Protein AF-A0A8D8XB51-F1 (afdb_monomer_lite)

Structure (mmCIF, N/CA/C/O backbone):
data_AF-A0A8D8XB51-F1
#
_entry.id   AF-A0A8D8XB51-F1
#
loop_
_atom_site.group_PDB
_atom_site.id
_atom_site.type_symbol
_atom_site.label_atom_id
_atom_site.label_alt_id
_atom_site.label_comp_id
_atom_site.label_asym_id
_atom_site.label_entity_id
_atom_site.label_seq_id
_atom_site.pdbx_PDB_ins_code
_atom_site.Cartn_x
_atom_site.Cartn_y
_atom_site.Cartn_z
_atom_site.occupancy
_atom_site.B_iso_or_equiv
_atom_site.auth_seq_id
_atom_site.auth_comp_id
_atom_site.auth_asym_id
_atom_site.auth_atom_id
_atom_site.pdbx_PDB_model_num
ATOM 1 N N . MET A 1 1 ? 0.750 4.072 -5.161 1.00 80.19 1 MET A N 1
ATOM 2 C CA . MET A 1 1 ? 0.865 4.078 -3.685 1.00 80.19 1 MET A CA 1
ATOM 3 C C . MET A 1 1 ? 0.123 5.253 -3.045 1.00 80.19 1 MET A C 1
ATOM 5 O O . MET A 1 1 ? -0.749 4.984 -2.235 1.00 80.19 1 MET A O 1
ATOM 9 N N . ILE A 1 2 ? 0.404 6.516 -3.416 1.00 90.94 2 ILE A N 1
ATOM 10 C CA . ILE A 1 2 ? -0.206 7.706 -2.771 1.00 90.94 2 ILE A CA 1
ATOM 11 C C . ILE A 1 2 ? -1.742 7.676 -2.785 1.00 90.94 2 ILE A C 1
ATOM 13 O O . ILE A 1 2 ? -2.335 7.894 -1.738 1.00 90.94 2 ILE A O 1
ATOM 17 N N . ASN A 1 3 ? -2.374 7.316 -3.912 1.00 93.06 3 ASN A N 1
ATOM 18 C CA . ASN A 1 3 ? -3.842 7.230 -4.007 1.00 93.06 3 ASN A CA 1
ATOM 19 C C . ASN A 1 3 ? -4.457 6.412 -2.861 1.00 93.06 3 ASN A C 1
ATOM 21 O O . ASN A 1 3 ? -5.338 6.899 -2.167 1.00 93.06 3 ASN A O 1
ATOM 25 N N . PHE A 1 4 ? -3.921 5.218 -2.589 1.00 95.62 4 PHE A N 1
ATOM 26 C CA . PHE A 1 4 ? -4.441 4.387 -1.510 1.00 95.62 4 PHE A CA 1
ATOM 27 C C . PHE A 1 4 ? -4.120 4.930 -0.114 1.00 95.62 4 PHE A C 1
ATOM 29 O O . PHE A 1 4 ? -4.933 4.757 0.780 1.00 95.62 4 PHE A O 1
ATOM 36 N N . ILE A 1 5 ? -2.992 5.620 0.093 1.00 95.25 5 ILE A N 1
ATOM 37 C CA . ILE A 1 5 ? -2.730 6.297 1.377 1.00 95.25 5 ILE A CA 1
ATOM 38 C C . ILE A 1 5 ? -3.802 7.367 1.631 1.00 95.25 5 ILE A C 1
ATOM 40 O O . ILE A 1 5 ? -4.320 7.468 2.743 1.00 95.25 5 ILE A O 1
ATOM 44 N N . CYS A 1 6 ? -4.169 8.133 0.599 1.00 96.38 6 CYS A N 1
ATOM 45 C CA . CYS A 1 6 ? -5.245 9.116 0.685 1.00 96.38 6 CYS A CA 1
ATOM 46 C C . CYS A 1 6 ? -6.597 8.453 0.958 1.00 96.38 6 CYS A C 1
ATOM 48 O O . CYS A 1 6 ? -7.328 8.931 1.822 1.00 96.38 6 CYS A O 1
ATOM 50 N N . ASP A 1 7 ? -6.915 7.347 0.284 1.00 96.81 7 ASP A N 1
ATOM 51 C CA . ASP A 1 7 ? -8.167 6.627 0.527 1.00 96.81 7 ASP A CA 1
ATOM 52 C C . ASP A 1 7 ? -8.209 6.048 1.949 1.00 96.81 7 ASP A C 1
ATOM 54 O O . ASP A 1 7 ? -9.178 6.239 2.683 1.00 96.81 7 ASP A O 1
ATOM 58 N N . PHE A 1 8 ? -7.120 5.405 2.372 1.00 96.19 8 PHE A N 1
ATOM 59 C CA . PHE A 1 8 ? -6.967 4.819 3.698 1.00 96.19 8 PHE A CA 1
ATOM 60 C C . PHE A 1 8 ? -7.153 5.853 4.809 1.00 96.19 8 PHE A C 1
ATOM 62 O O . PHE A 1 8 ? -7.797 5.550 5.805 1.00 96.19 8 PHE A O 1
ATOM 69 N N . ALA A 1 9 ? -6.635 7.072 4.645 1.00 95.56 9 ALA A N 1
ATOM 70 C CA . ALA A 1 9 ? -6.718 8.109 5.671 1.00 95.56 9 ALA A CA 1
ATOM 71 C C . ALA A 1 9 ? -7.987 8.977 5.582 1.00 95.56 9 ALA A C 1
ATOM 73 O O . ALA A 1 9 ? -8.517 9.384 6.614 1.00 95.56 9 ALA A O 1
ATOM 74 N N . CYS A 1 10 ? -8.459 9.281 4.368 1.00 96.50 10 CYS A N 1
ATOM 75 C CA . CYS A 1 10 ? -9.351 10.419 4.120 1.00 96.50 10 CYS A CA 1
ATOM 76 C C . CYS A 1 10 ? -10.528 10.129 3.173 1.00 96.50 10 CYS A C 1
ATOM 78 O O . CYS A 1 10 ? -11.270 11.065 2.856 1.00 96.50 10 CYS A O 1
ATOM 80 N N . ALA A 1 11 ? -10.716 8.896 2.682 1.00 97.44 11 ALA A N 1
ATOM 81 C CA . ALA A 1 11 ? -11.845 8.596 1.797 1.00 97.44 11 ALA A CA 1
ATOM 82 C C . ALA A 1 11 ? -13.182 8.971 2.456 1.00 97.44 11 ALA A C 1
ATOM 84 O O . ALA A 1 11 ? -13.453 8.622 3.605 1.00 97.44 11 ALA A O 1
ATOM 85 N N . LYS A 1 12 ? -14.060 9.647 1.707 1.00 97.44 12 LYS A N 1
ATOM 86 C CA . LYS A 1 12 ? -15.399 10.014 2.205 1.00 97.44 12 LYS A CA 1
ATOM 87 C C . LYS A 1 12 ? -16.274 8.788 2.478 1.00 97.44 12 LYS A C 1
ATOM 89 O O . LYS A 1 12 ? -17.169 8.843 3.313 1.00 97.44 12 LYS A O 1
ATOM 94 N N . ASP A 1 13 ? -16.009 7.697 1.774 1.00 97.06 13 ASP A N 1
ATOM 95 C CA . ASP A 1 13 ? -16.679 6.404 1.854 1.00 97.06 13 ASP A CA 1
ATOM 96 C C . ASP A 1 13 ? -15.769 5.324 2.465 1.00 97.06 13 ASP A C 1
ATOM 98 O O . ASP A 1 13 ? -15.932 4.145 2.169 1.00 97.06 13 ASP A O 1
ATOM 102 N N . GLN A 1 14 ? -14.816 5.697 3.329 1.00 97.62 14 GLN A N 1
ATOM 103 C CA . GLN A 1 14 ? -13.834 4.782 3.933 1.00 97.62 14 GLN A CA 1
ATOM 104 C C . GLN A 1 14 ? -14.463 3.512 4.548 1.00 97.62 14 GLN A C 1
ATOM 106 O O . GLN A 1 14 ? -13.930 2.411 4.406 1.00 97.62 14 GLN A O 1
ATOM 111 N N . SER A 1 15 ? -15.641 3.631 5.170 1.00 97.56 15 SER A N 1
ATOM 112 C CA . SER A 1 15 ? -16.379 2.506 5.768 1.00 97.56 15 SER A CA 1
ATOM 113 C C . SER A 1 15 ? -16.876 1.461 4.758 1.00 97.56 15 SER A C 1
ATOM 115 O O . SER A 1 15 ? -17.241 0.354 5.160 1.00 97.56 15 SER A O 1
ATOM 117 N N . ARG A 1 16 ? -16.876 1.779 3.455 1.00 98.19 16 ARG A N 1
ATOM 118 C CA . ARG A 1 16 ? -17.212 0.851 2.366 1.00 98.19 16 ARG A CA 1
ATOM 119 C C . ARG A 1 16 ? -16.153 -0.233 2.188 1.00 98.19 16 ARG A C 1
ATOM 121 O O . ARG A 1 16 ? -16.503 -1.337 1.792 1.00 98.19 16 ARG A O 1
ATOM 128 N N . PHE A 1 17 ? -14.883 0.059 2.458 1.00 98.38 17 PHE A N 1
ATOM 129 C CA . PHE A 1 17 ? -13.772 -0.871 2.215 1.00 98.38 17 PHE A CA 1
ATOM 130 C C . PHE A 1 17 ? -12.893 -1.108 3.445 1.00 98.38 17 PHE A C 1
ATOM 132 O O . PHE A 1 17 ? -11.916 -1.847 3.360 1.00 98.38 17 PHE A O 1
ATOM 139 N N . MET A 1 18 ? -13.212 -0.500 4.588 1.00 97.94 18 MET A N 1
ATOM 140 C CA . MET A 1 18 ? -12.437 -0.639 5.815 1.00 97.94 18 MET A CA 1
ATOM 141 C C . MET A 1 18 ? -13.337 -0.890 7.024 1.00 97.94 18 MET A C 1
ATOM 143 O O . MET A 1 18 ? -14.406 -0.294 7.164 1.00 97.94 18 MET A O 1
ATOM 147 N N . ASN A 1 19 ? -12.880 -1.770 7.911 1.00 97.75 19 ASN A N 1
ATOM 148 C CA . ASN A 1 19 ? -13.557 -2.132 9.147 1.00 97.75 19 ASN A CA 1
ATOM 149 C C . ASN A 1 19 ? -12.601 -2.007 10.334 1.00 97.75 19 ASN A C 1
ATOM 151 O O . ASN A 1 19 ? -11.509 -2.565 10.291 1.00 97.75 19 ASN A O 1
ATOM 155 N N . ALA A 1 20 ? -13.003 -1.328 11.406 1.00 97.25 20 ALA A N 1
ATOM 156 C CA . ALA A 1 20 ? -12.223 -1.323 12.641 1.00 97.25 20 ALA A CA 1
ATOM 157 C C . ALA A 1 20 ? -12.388 -2.673 13.352 1.00 97.25 20 ALA A C 1
ATOM 159 O O . ALA A 1 20 ? -13.503 -3.057 13.703 1.00 97.25 20 ALA A O 1
ATOM 160 N N . THR A 1 21 ? -11.287 -3.397 13.557 1.00 97.62 21 THR A N 1
ATOM 161 C CA . THR A 1 21 ? -11.290 -4.711 14.223 1.00 97.62 21 THR A CA 1
ATOM 162 C C . THR A 1 21 ? -10.844 -4.617 15.673 1.00 97.62 21 THR A C 1
ATOM 164 O O . THR A 1 21 ? -11.278 -5.423 16.495 1.00 97.62 21 THR A O 1
ATOM 167 N N . ARG A 1 22 ? -10.016 -3.620 16.011 1.00 97.25 22 ARG A N 1
ATOM 168 C CA . ARG A 1 22 ? -9.575 -3.374 17.386 1.00 97.25 22 ARG A CA 1
ATOM 169 C C . ARG A 1 22 ? -9.592 -1.888 17.715 1.00 97.25 22 ARG A C 1
ATOM 171 O O . ARG A 1 22 ? -8.935 -1.079 17.060 1.00 97.25 22 ARG A O 1
ATOM 178 N N . VAL A 1 23 ? -10.342 -1.551 18.759 1.00 96.56 23 VAL A N 1
ATOM 179 C CA . VAL A 1 23 ? -10.463 -0.200 19.310 1.00 96.56 23 VAL A CA 1
ATOM 180 C C . VAL A 1 23 ? -9.996 -0.246 20.756 1.00 96.56 23 VAL A C 1
ATOM 182 O O . VAL A 1 23 ? -10.415 -1.114 21.520 1.00 96.56 23 VAL A O 1
ATOM 185 N N . GLN A 1 24 ? -9.125 0.685 21.120 1.00 95.25 24 GLN A N 1
ATOM 186 C CA . GLN A 1 24 ? -8.609 0.844 22.472 1.00 95.25 24 GLN A CA 1
ATOM 187 C C . GLN A 1 24 ? -9.030 2.192 23.054 1.00 95.25 24 GLN A C 1
ATOM 189 O O . GLN A 1 24 ? -9.484 3.085 22.342 1.00 95.25 24 GLN A O 1
ATOM 194 N N . VAL A 1 25 ? -8.867 2.344 24.367 1.00 95.81 25 VAL A N 1
ATOM 195 C CA . VAL A 1 25 ? -9.122 3.599 25.080 1.00 95.81 25 VAL A CA 1
ATOM 196 C C . VAL A 1 25 ? -7.796 4.135 25.600 1.00 95.81 25 VAL A C 1
ATOM 198 O O . VAL A 1 25 ? -7.024 3.417 26.235 1.00 95.81 25 VAL A O 1
ATOM 201 N N . SER A 1 26 ? -7.499 5.394 25.293 1.00 93.00 26 SER A N 1
ATOM 2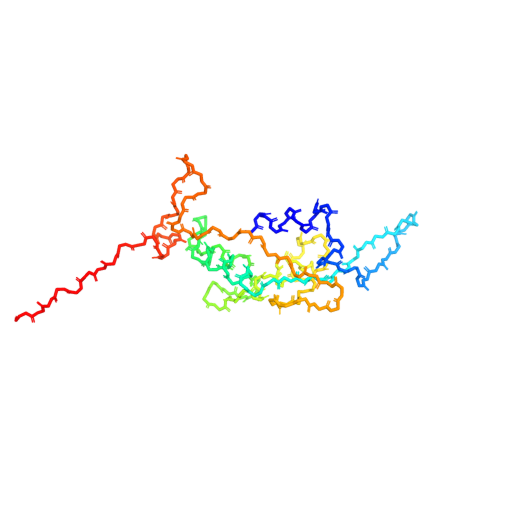02 C CA . SER A 1 26 ? -6.291 6.064 25.762 1.00 93.00 26 SER A CA 1
ATOM 203 C C . SER A 1 26 ? -6.331 6.280 27.280 1.00 93.00 26 SER A C 1
ATOM 205 O O . SER A 1 26 ? -7.382 6.222 27.919 1.00 93.00 26 SER A O 1
ATOM 207 N N . LYS A 1 27 ? -5.186 6.646 27.871 1.00 93.06 27 LYS A N 1
ATOM 208 C CA . LYS A 1 27 ? -5.114 7.038 29.292 1.00 93.06 27 LYS A CA 1
ATOM 209 C C . LYS A 1 27 ? -6.006 8.239 29.639 1.00 93.06 27 LYS A C 1
ATOM 211 O O . LYS A 1 27 ? -6.349 8.416 30.800 1.00 93.06 27 LYS A O 1
ATOM 216 N N . THR A 1 28 ? -6.368 9.059 28.650 1.00 94.31 28 THR A N 1
ATOM 217 C CA . THR A 1 28 ? -7.262 10.216 28.807 1.00 94.31 28 THR A CA 1
ATOM 218 C C . THR A 1 28 ? -8.734 9.876 28.547 1.00 94.31 28 THR A C 1
ATOM 220 O O . THR A 1 28 ? -9.565 10.778 28.529 1.00 94.31 28 THR A O 1
ATOM 223 N N . GLY A 1 29 ? -9.074 8.597 28.343 1.00 94.44 29 GLY A N 1
ATOM 224 C CA . GLY A 1 29 ? -10.447 8.143 28.109 1.00 94.44 29 GLY A CA 1
ATOM 225 C C . GLY A 1 29 ? -10.930 8.281 26.661 1.00 94.44 29 GLY A C 1
ATOM 226 O O . GLY A 1 29 ? -12.105 8.054 26.390 1.00 94.44 29 GLY A O 1
ATOM 227 N N . VAL A 1 30 ? -10.051 8.640 25.719 1.00 95.75 30 VAL A N 1
ATOM 228 C CA . VAL A 1 30 ? -10.408 8.821 24.303 1.00 95.75 30 VAL A CA 1
ATOM 229 C C . VAL A 1 30 ? -10.254 7.497 23.558 1.00 95.75 30 VAL A C 1
ATOM 231 O O . VAL A 1 30 ? -9.180 6.894 23.578 1.00 95.75 30 VAL A O 1
ATOM 234 N N . ALA A 1 31 ? -11.316 7.047 22.890 1.00 95.75 31 ALA A N 1
ATOM 235 C CA . ALA A 1 31 ? -11.262 5.860 22.044 1.00 95.75 31 ALA A CA 1
ATOM 236 C C . ALA A 1 31 ? -10.427 6.122 20.781 1.00 95.75 31 ALA A C 1
ATOM 238 O O . ALA A 1 31 ? -10.563 7.168 20.146 1.00 95.75 31 ALA A O 1
ATOM 239 N N . TYR A 1 32 ? -9.588 5.162 20.401 1.00 94.50 32 TYR A N 1
ATOM 240 C CA . TYR A 1 32 ? -8.794 5.210 19.178 1.00 94.50 32 TYR A CA 1
ATOM 241 C C . TYR A 1 32 ? -8.737 3.835 18.512 1.00 94.50 32 TYR A C 1
ATOM 243 O O . TYR A 1 32 ? -8.807 2.793 19.168 1.00 94.50 32 TYR A O 1
ATOM 251 N N . VAL A 1 33 ? -8.631 3.838 17.186 1.00 95.69 33 VAL A N 1
ATOM 252 C CA . VAL A 1 33 ? -8.524 2.616 16.387 1.00 95.69 33 VAL A CA 1
ATOM 253 C C . VAL A 1 33 ? -7.070 2.167 16.373 1.00 95.69 33 VAL A C 1
ATOM 255 O O . VAL A 1 33 ? -6.181 2.940 16.027 1.00 95.69 33 VAL A O 1
ATOM 258 N N . GLU A 1 34 ? -6.832 0.919 16.755 1.00 95.75 34 GLU A N 1
ATOM 259 C CA . GLU A 1 34 ? -5.496 0.323 16.787 1.00 95.75 34 GLU A CA 1
ATOM 260 C C . GLU A 1 34 ? -5.275 -0.642 15.615 1.00 95.75 34 GLU A C 1
ATOM 262 O O . GLU A 1 34 ? -4.168 -0.739 15.076 1.00 95.75 34 GLU A O 1
ATOM 267 N N . GLU A 1 35 ? -6.332 -1.349 15.208 1.00 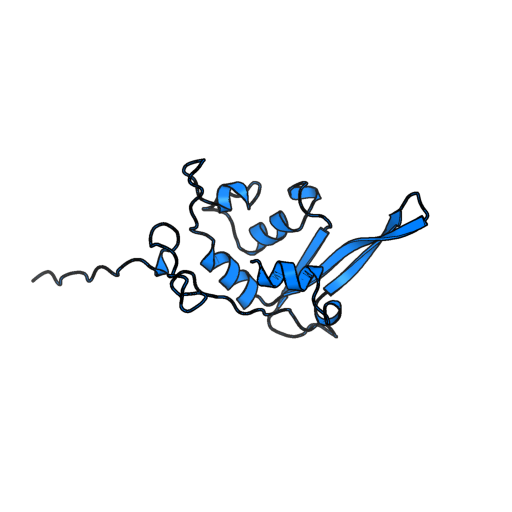98.00 35 GLU A N 1
ATOM 268 C CA . GLU A 1 35 ? -6.300 -2.259 14.069 1.00 98.00 35 GLU A CA 1
ATOM 269 C C . GLU A 1 35 ? -7.540 -2.108 13.192 1.00 98.00 35 GLU A C 1
ATOM 271 O O . GLU A 1 35 ? -8.675 -2.003 13.674 1.00 98.00 35 GLU A O 1
ATOM 276 N N . VAL A 1 36 ? -7.297 -2.141 11.885 1.00 98.06 36 VAL A N 1
ATOM 277 C CA . VAL A 1 36 ? -8.322 -2.175 10.849 1.00 98.06 36 VAL A CA 1
ATOM 278 C C . VAL A 1 36 ? -8.124 -3.369 9.927 1.00 98.06 36 VAL A C 1
ATOM 280 O O . VAL A 1 36 ? -7.003 -3.795 9.645 1.00 98.06 36 VAL A O 1
ATOM 283 N N . GLN A 1 37 ? -9.227 -3.867 9.388 1.00 98.50 37 GLN A N 1
ATOM 284 C CA . GLN A 1 37 ? -9.250 -4.743 8.231 1.00 98.50 37 GLN A CA 1
ATOM 285 C C . GLN A 1 37 ? -9.593 -3.924 6.986 1.00 98.50 37 GLN A C 1
ATOM 287 O O . GLN A 1 37 ? -10.563 -3.167 6.988 1.00 98.50 37 GLN A O 1
ATOM 292 N N . VAL A 1 38 ? -8.803 -4.077 5.926 1.00 98.31 38 VAL A N 1
ATOM 293 C CA . VAL A 1 38 ? -8.939 -3.337 4.667 1.00 98.31 38 VAL A CA 1
ATOM 294 C C . VAL A 1 38 ? -9.213 -4.307 3.529 1.00 98.31 38 VAL A C 1
ATOM 296 O O . VAL A 1 38 ? -8.473 -5.268 3.337 1.00 98.31 38 VAL A O 1
ATOM 299 N N . TYR A 1 39 ? -10.239 -4.022 2.739 1.00 98.56 39 TYR A N 1
ATOM 300 C CA . TYR A 1 39 ? -10.615 -4.777 1.551 1.00 98.56 39 TYR A CA 1
ATOM 301 C C . TYR A 1 39 ? -10.062 -4.065 0.317 1.00 98.56 39 TYR A C 1
ATOM 303 O O . TYR A 1 39 ? -10.354 -2.892 0.079 1.00 98.56 39 TYR A O 1
ATOM 311 N N . MET A 1 40 ? -9.244 -4.757 -0.470 1.00 98.25 40 MET A N 1
ATOM 312 C CA . MET A 1 40 ? -8.519 -4.181 -1.606 1.00 98.25 40 MET A CA 1
ATOM 313 C C . MET A 1 40 ? -8.515 -5.146 -2.783 1.00 98.25 40 MET A C 1
ATOM 315 O O . MET A 1 40 ? -8.403 -6.353 -2.591 1.00 98.25 40 MET A O 1
ATOM 319 N N . THR A 1 41 ? -8.583 -4.630 -4.007 1.00 98.12 41 THR A N 1
ATOM 320 C CA . THR A 1 41 ? -8.472 -5.498 -5.183 1.00 98.12 41 THR A CA 1
ATOM 321 C C . THR A 1 41 ? -7.075 -6.092 -5.317 1.00 98.12 41 THR A C 1
ATOM 323 O O . THR A 1 41 ? -6.054 -5.432 -5.092 1.00 98.12 41 THR A O 1
ATOM 326 N N . GLU A 1 42 ? -7.012 -7.358 -5.737 1.00 97.12 42 GLU A N 1
ATOM 327 C CA . GLU A 1 42 ? -5.733 -7.991 -6.073 1.00 97.12 42 GLU A CA 1
ATOM 328 C C . GLU A 1 42 ? -5.056 -7.252 -7.225 1.00 97.12 42 GLU A C 1
ATOM 330 O O . GLU A 1 42 ? -3.843 -7.037 -7.208 1.00 97.12 42 GLU A O 1
ATOM 335 N N . ARG A 1 43 ? -5.863 -6.788 -8.187 1.00 96.06 43 ARG A N 1
ATOM 336 C CA . ARG A 1 43 ? -5.412 -5.984 -9.322 1.00 96.06 43 ARG A CA 1
ATOM 337 C C . ARG A 1 43 ? -4.695 -4.710 -8.876 1.00 96.06 43 ARG A C 1
ATOM 339 O O . ARG A 1 43 ? -3.625 -4.412 -9.408 1.00 96.06 43 ARG A O 1
ATOM 346 N N . TYR A 1 44 ? -5.253 -3.965 -7.919 1.00 97.25 44 TYR A N 1
ATOM 347 C CA . TYR A 1 44 ? -4.623 -2.742 -7.432 1.00 97.25 44 TYR A CA 1
ATOM 348 C C . TYR A 1 44 ? -3.322 -3.029 -6.686 1.00 97.25 44 TYR A C 1
ATOM 350 O O . TYR A 1 44 ? -2.306 -2.404 -6.983 1.00 97.25 44 TYR A O 1
ATOM 358 N N . MET A 1 45 ? -3.334 -3.989 -5.755 1.00 97.25 45 MET A N 1
ATOM 359 C CA . MET A 1 45 ? -2.148 -4.395 -4.991 1.00 97.25 45 MET A CA 1
ATOM 360 C C . MET A 1 45 ? -1.004 -4.834 -5.919 1.00 97.25 45 MET A C 1
ATOM 362 O O . MET A 1 45 ? 0.139 -4.406 -5.754 1.00 97.25 45 MET A O 1
ATOM 366 N N . GLN A 1 46 ? -1.303 -5.690 -6.898 1.00 97.38 46 GLN A N 1
ATOM 367 C CA . GLN A 1 46 ? -0.310 -6.197 -7.840 1.00 97.38 46 GLN A CA 1
ATOM 368 C C . GLN A 1 46 ? 0.200 -5.076 -8.750 1.00 97.38 46 GLN A C 1
ATOM 370 O O . GLN A 1 46 ? 1.407 -4.886 -8.877 1.00 97.38 46 GLN A O 1
ATOM 375 N N . GLY A 1 47 ? -0.708 -4.287 -9.333 1.00 96.81 47 GLY A N 1
ATOM 376 C CA . GLY A 1 47 ? -0.342 -3.194 -10.229 1.00 96.81 47 GLY A CA 1
ATOM 377 C C . GLY A 1 47 ? 0.473 -2.100 -9.534 1.00 96.81 47 GLY A C 1
ATOM 378 O O . GLY A 1 47 ? 1.424 -1.579 -10.116 1.00 96.81 47 GLY A O 1
ATOM 379 N N . SER A 1 48 ? 0.145 -1.768 -8.282 1.00 96.81 48 SER A N 1
ATOM 380 C CA . SER A 1 48 ? 0.901 -0.788 -7.499 1.00 96.81 48 SER A CA 1
ATOM 381 C C . SER A 1 48 ? 2.307 -1.293 -7.160 1.00 96.81 48 SER A C 1
ATOM 383 O O . SER A 1 48 ? 3.259 -0.516 -7.230 1.00 96.81 48 SER A O 1
ATOM 385 N N . PHE A 1 49 ? 2.453 -2.584 -6.845 1.00 97.50 49 PHE A N 1
ATOM 386 C CA . PHE A 1 49 ? 3.749 -3.213 -6.612 1.00 97.50 49 PHE A CA 1
ATOM 387 C C . PHE A 1 49 ? 4.586 -3.259 -7.893 1.00 97.50 49 PHE A C 1
ATOM 389 O O . PHE A 1 49 ? 5.744 -2.844 -7.886 1.00 97.50 49 PHE A O 1
ATOM 396 N N . ASP A 1 50 ? 4.006 -3.700 -9.010 1.00 97.06 50 ASP A N 1
ATOM 397 C CA . ASP A 1 50 ? 4.713 -3.825 -10.287 1.00 97.06 50 ASP A CA 1
ATOM 398 C C . ASP A 1 50 ? 5.210 -2.483 -10.827 1.00 97.06 50 ASP A C 1
ATOM 400 O O . ASP A 1 50 ? 6.303 -2.424 -11.391 1.00 97.06 50 ASP A O 1
ATOM 404 N N . ALA A 1 51 ? 4.462 -1.402 -10.595 1.00 96.62 51 ALA A N 1
ATOM 405 C CA . ALA A 1 51 ? 4.884 -0.052 -10.955 1.00 96.62 51 ALA A CA 1
ATOM 406 C C . ALA A 1 51 ? 6.086 0.456 -10.132 1.00 96.62 51 ALA A C 1
ATOM 408 O O . ALA A 1 51 ? 6.755 1.392 -10.562 1.00 96.62 51 ALA A O 1
ATOM 409 N N . CYS A 1 52 ? 6.378 -0.133 -8.965 1.00 96.69 52 CYS A N 1
ATOM 410 C CA . CYS A 1 52 ? 7.397 0.375 -8.038 1.00 96.69 52 CYS A CA 1
ATOM 411 C C . CYS A 1 52 ? 8.536 -0.611 -7.725 1.00 96.69 52 CYS A C 1
ATOM 413 O O . CYS A 1 52 ? 9.570 -0.191 -7.208 1.00 96.69 52 CYS A O 1
ATOM 415 N N . LYS A 1 53 ? 8.397 -1.907 -8.034 1.00 96.50 53 LYS A N 1
ATOM 416 C CA . LYS A 1 53 ? 9.354 -2.954 -7.620 1.00 96.50 53 LYS A CA 1
ATOM 417 C C . LYS A 1 53 ? 10.782 -2.766 -8.145 1.00 96.50 53 LYS A C 1
ATOM 419 O O . LYS A 1 53 ? 11.722 -3.303 -7.564 1.00 96.50 53 LYS A O 1
ATOM 424 N N . HIS A 1 54 ? 10.951 -2.003 -9.225 1.00 96.31 54 HIS A N 1
ATOM 425 C CA . HIS A 1 54 ? 12.250 -1.700 -9.824 1.00 96.31 54 HIS A CA 1
ATOM 426 C C . HIS A 1 54 ? 12.745 -0.280 -9.535 1.00 96.31 54 HIS A C 1
ATOM 428 O O . HIS A 1 54 ? 13.837 0.061 -9.967 1.00 96.31 54 HIS A O 1
ATOM 434 N N . VAL A 1 55 ? 12.031 0.539 -8.765 1.00 97.19 55 VAL A N 1
ATOM 435 C CA . VAL A 1 55 ? 12.501 1.897 -8.460 1.00 97.19 55 VAL A CA 1
ATOM 436 C C . VAL A 1 55 ? 13.831 1.834 -7.705 1.00 97.19 55 VAL A C 1
ATOM 438 O O . VAL A 1 55 ? 13.987 1.070 -6.745 1.00 97.19 55 VAL A O 1
ATOM 441 N N . SER A 1 56 ? 14.814 2.601 -8.170 1.00 96.62 56 SER A N 1
ATOM 442 C CA . SER A 1 56 ? 16.138 2.681 -7.560 1.00 96.62 56 SER A CA 1
ATOM 443 C C . SER A 1 56 ? 16.112 3.450 -6.237 1.00 96.62 56 SER A C 1
ATOM 445 O O . SER A 1 56 ? 15.269 4.313 -5.997 1.00 96.62 56 SER A O 1
ATOM 447 N N . PHE A 1 57 ? 17.057 3.132 -5.354 1.00 95.94 57 PHE A N 1
ATOM 448 C CA . PHE A 1 57 ? 17.364 3.916 -4.165 1.00 95.94 57 PHE A CA 1
ATOM 449 C C . PHE A 1 57 ? 18.811 4.428 -4.270 1.00 95.94 57 PHE A C 1
ATOM 451 O O . PHE A 1 57 ? 19.740 3.766 -3.793 1.00 95.94 57 PHE A O 1
ATOM 458 N N . PRO A 1 58 ? 19.023 5.612 -4.881 1.00 92.12 58 PRO A N 1
ATOM 459 C CA . PRO A 1 58 ? 20.355 6.082 -5.261 1.00 92.12 58 PRO A CA 1
ATOM 460 C C . PRO A 1 58 ? 21.342 6.175 -4.097 1.00 92.12 58 PRO A C 1
ATOM 462 O O . PRO A 1 58 ? 22.487 5.760 -4.232 1.00 92.12 58 PRO A O 1
ATOM 465 N N . ALA A 1 59 ? 20.888 6.639 -2.928 1.00 93.00 59 ALA A N 1
ATOM 466 C CA . ALA A 1 59 ? 21.746 6.843 -1.759 1.00 93.00 59 ALA A CA 1
ATOM 467 C C . ALA A 1 59 ? 22.415 5.558 -1.236 1.00 93.00 59 ALA A C 1
ATOM 469 O O . ALA A 1 59 ? 23.433 5.639 -0.556 1.00 93.00 59 ALA A O 1
ATOM 470 N N . LYS A 1 60 ? 21.847 4.380 -1.530 1.00 90.06 60 LYS A N 1
ATOM 471 C CA . LYS A 1 60 ? 22.384 3.076 -1.108 1.00 90.06 60 LYS A CA 1
ATOM 472 C C . LYS A 1 60 ? 22.856 2.206 -2.274 1.00 90.06 60 LYS A C 1
ATOM 474 O O . LYS A 1 60 ? 23.397 1.133 -2.035 1.00 90.06 60 LYS A O 1
ATOM 479 N N . GLY A 1 61 ? 22.628 2.628 -3.520 1.00 93.44 61 GLY A N 1
ATOM 480 C CA . GLY A 1 61 ? 22.886 1.801 -4.703 1.00 93.44 61 GLY A CA 1
ATOM 481 C C . GLY A 1 61 ? 22.020 0.534 -4.778 1.00 93.44 61 GLY A C 1
ATOM 482 O O . GLY A 1 61 ? 22.389 -0.417 -5.460 1.00 93.44 61 GLY A O 1
ATOM 483 N N . THR A 1 62 ? 20.887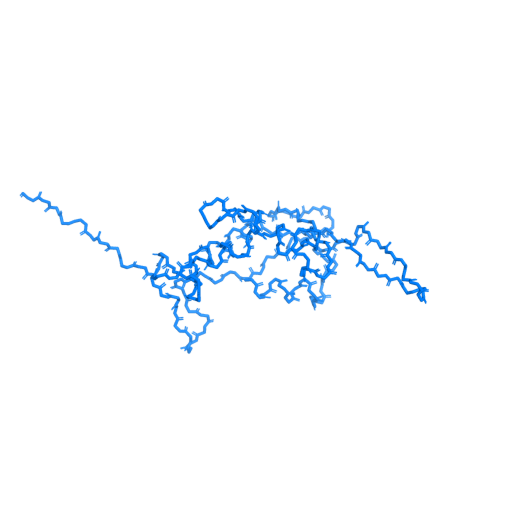 0.499 -4.069 1.00 95.12 62 THR A N 1
ATOM 484 C CA . THR A 1 62 ? 19.952 -0.641 -4.021 1.00 95.12 62 THR A CA 1
ATOM 485 C C . THR A 1 62 ? 18.624 -0.282 -4.695 1.00 95.12 62 THR A C 1
ATOM 487 O O . THR A 1 62 ? 18.504 0.767 -5.331 1.00 95.12 62 THR A O 1
ATOM 490 N N . ARG A 1 63 ? 17.595 -1.129 -4.579 1.00 96.75 63 ARG A N 1
ATOM 491 C CA . ARG A 1 63 ? 16.217 -0.767 -4.940 1.00 96.75 63 ARG A CA 1
ATOM 492 C C . ARG A 1 63 ? 15.490 -0.194 -3.725 1.00 96.75 63 ARG A C 1
ATOM 494 O O . ARG A 1 63 ? 15.844 -0.471 -2.579 1.00 96.75 63 ARG A O 1
ATOM 501 N N . ALA A 1 64 ? 14.429 0.571 -3.968 1.00 96.38 64 ALA A N 1
ATOM 502 C CA . ALA A 1 64 ? 13.566 1.090 -2.908 1.00 96.38 64 ALA A CA 1
ATOM 503 C C . ALA A 1 64 ? 12.931 -0.044 -2.081 1.00 96.38 64 ALA A C 1
ATOM 505 O O . ALA A 1 64 ? 12.822 0.058 -0.859 1.00 96.38 64 ALA A O 1
ATOM 506 N N . MET A 1 65 ? 12.587 -1.164 -2.726 1.00 96.75 65 MET A N 1
ATOM 507 C CA . MET A 1 65 ? 12.012 -2.333 -2.052 1.00 96.75 65 MET A CA 1
ATOM 508 C C . MET A 1 65 ? 12.959 -2.987 -1.038 1.00 96.75 65 MET A C 1
ATOM 510 O O . MET A 1 65 ? 12.467 -3.584 -0.088 1.00 96.75 65 MET A O 1
ATOM 514 N N . ASP A 1 66 ? 14.282 -2.818 -1.161 1.00 96.12 66 ASP A N 1
ATOM 515 C CA . ASP A 1 66 ? 15.233 -3.301 -0.146 1.00 96.12 66 ASP A CA 1
ATOM 516 C C . ASP A 1 66 ? 15.079 -2.571 1.199 1.00 96.12 66 ASP A C 1
ATOM 518 O O . ASP A 1 66 ? 15.450 -3.104 2.239 1.00 96.12 66 ASP A O 1
ATOM 522 N N . ALA A 1 67 ? 14.533 -1.350 1.194 1.00 94.38 67 ALA A N 1
ATOM 523 C CA . ALA A 1 67 ? 14.256 -0.577 2.406 1.00 94.38 67 ALA A CA 1
ATOM 524 C C . ALA A 1 67 ? 12.787 -0.665 2.851 1.00 94.38 67 ALA A C 1
ATOM 526 O O . ALA A 1 67 ? 12.482 -0.484 4.028 1.00 94.38 67 ALA A O 1
ATOM 527 N N . LEU A 1 68 ? 11.875 -0.910 1.908 1.00 95.06 68 LEU A N 1
ATOM 528 C CA . LEU A 1 68 ? 10.431 -0.823 2.128 1.00 95.06 68 LEU A CA 1
ATOM 529 C C . LEU A 1 68 ? 9.743 -2.184 2.257 1.00 95.06 68 LEU A C 1
ATOM 531 O O . LEU A 1 68 ? 8.525 -2.222 2.361 1.00 95.06 68 LEU A O 1
ATOM 535 N N . CYS A 1 69 ? 10.482 -3.292 2.254 1.00 96.69 69 CYS A N 1
ATOM 536 C CA . CYS A 1 69 ? 9.923 -4.638 2.370 1.00 96.69 69 CYS A CA 1
ATOM 537 C C . CYS A 1 69 ? 10.538 -5.424 3.540 1.00 96.69 69 CYS A C 1
ATOM 539 O O . CYS A 1 69 ? 10.636 -6.644 3.498 1.00 96.69 69 CYS A O 1
ATOM 541 N N . GLY A 1 70 ? 10.946 -4.731 4.606 1.00 93.44 70 GLY A N 1
ATOM 542 C CA . GLY A 1 70 ? 11.407 -5.339 5.857 1.00 93.44 70 GLY A CA 1
ATOM 543 C C . GLY A 1 70 ? 12.513 -6.385 5.679 1.00 93.44 70 GLY A C 1
ATOM 544 O O . GLY A 1 70 ? 13.530 -6.081 5.063 1.00 93.44 70 GLY A O 1
ATOM 545 N N . PRO A 1 71 ? 12.356 -7.613 6.213 1.00 93.88 71 PRO A N 1
ATOM 546 C CA . PRO A 1 71 ? 13.368 -8.664 6.091 1.00 93.88 71 PRO A CA 1
ATOM 547 C C . PRO A 1 71 ? 13.490 -9.240 4.669 1.00 93.88 71 PRO A C 1
ATOM 549 O O . PRO A 1 71 ? 14.381 -10.052 4.416 1.00 93.88 71 PRO A O 1
ATOM 552 N N . TRP A 1 72 ? 12.600 -8.868 3.743 1.00 95.88 72 TRP A N 1
ATOM 553 C CA . TRP A 1 72 ? 12.626 -9.317 2.355 1.00 95.88 72 TRP A CA 1
ATOM 554 C C . TRP A 1 72 ? 13.313 -8.263 1.486 1.00 95.88 72 TRP A C 1
ATOM 556 O O . TRP A 1 72 ? 12.884 -7.116 1.415 1.00 95.88 72 TRP A O 1
ATOM 566 N N . ASN A 1 73 ? 14.371 -8.659 0.784 1.00 93.56 73 ASN A N 1
ATOM 567 C CA . ASN A 1 73 ? 15.030 -7.788 -0.190 1.00 93.56 73 ASN A CA 1
ATOM 568 C C . ASN A 1 73 ? 14.177 -7.618 -1.461 1.00 93.56 73 ASN A C 1
ATOM 570 O O . ASN A 1 73 ? 13.188 -8.324 -1.669 1.00 93.56 73 ASN A O 1
ATOM 574 N N . ALA A 1 74 ? 14.587 -6.730 -2.365 1.00 94.75 74 ALA A N 1
ATOM 575 C CA . ALA A 1 74 ? 13.849 -6.434 -3.592 1.00 94.75 74 ALA A CA 1
ATOM 576 C C . ALA A 1 74 ? 13.616 -7.653 -4.505 1.00 94.75 74 ALA A C 1
ATOM 578 O O . ALA A 1 74 ? 12.666 -7.659 -5.283 1.00 94.75 74 ALA A O 1
ATOM 579 N N . VAL A 1 75 ? 14.450 -8.693 -4.399 1.00 94.50 75 VAL A N 1
ATOM 580 C CA . VAL A 1 75 ? 14.320 -9.938 -5.175 1.00 94.50 75 VAL A CA 1
ATOM 581 C C . VAL A 1 75 ? 13.254 -10.867 -4.588 1.00 94.50 75 VAL A C 1
ATOM 583 O O . VAL A 1 75 ? 12.534 -11.532 -5.326 1.00 94.50 75 VAL A O 1
ATOM 586 N N . THR A 1 76 ? 13.155 -10.930 -3.260 1.00 97.00 76 THR A N 1
ATOM 587 C CA . THR A 1 76 ? 12.257 -11.853 -2.539 1.00 97.00 76 THR A CA 1
ATOM 588 C C . THR A 1 76 ? 10.982 -11.181 -2.030 1.00 97.00 76 THR A C 1
ATOM 590 O O . THR A 1 76 ? 10.086 -11.853 -1.508 1.00 97.00 76 THR A O 1
ATOM 593 N N . CYS A 1 77 ? 10.873 -9.863 -2.174 1.00 98.00 77 CYS A N 1
ATOM 594 C CA . CYS A 1 77 ? 9.680 -9.113 -1.835 1.00 98.00 77 CYS A CA 1
ATOM 595 C C . CYS A 1 77 ? 8.506 -9.510 -2.743 1.00 98.00 77 CYS A C 1
ATOM 597 O O . CYS A 1 77 ? 8.651 -9.704 -3.948 1.00 98.00 77 CYS A O 1
ATOM 599 N N . THR A 1 78 ? 7.320 -9.612 -2.151 1.00 98.06 78 THR A N 1
ATOM 600 C CA . THR A 1 78 ? 6.058 -9.836 -2.864 1.00 98.06 78 THR A CA 1
ATOM 601 C C . THR A 1 78 ? 5.092 -8.699 -2.536 1.00 98.06 78 THR A C 1
ATOM 603 O O . THR A 1 78 ? 5.253 -8.072 -1.485 1.00 98.06 78 THR A O 1
ATOM 606 N N . PRO A 1 79 ? 4.053 -8.452 -3.355 1.00 97.62 79 PRO A N 1
ATOM 607 C CA . PRO A 1 79 ? 3.067 -7.410 -3.067 1.00 97.62 79 PRO A CA 1
ATOM 608 C C . PRO A 1 79 ? 2.479 -7.531 -1.653 1.00 97.62 79 PRO A C 1
ATOM 610 O O . PRO A 1 79 ? 2.470 -6.569 -0.891 1.00 97.62 79 PRO A O 1
ATOM 613 N N . LYS A 1 80 ? 2.094 -8.747 -1.242 1.00 97.12 80 LYS A N 1
ATOM 614 C CA . LYS A 1 80 ? 1.538 -9.006 0.097 1.00 97.12 80 LYS A CA 1
ATOM 615 C C . LYS A 1 80 ? 2.535 -8.694 1.219 1.00 97.12 80 LYS A C 1
ATOM 617 O O . LYS A 1 80 ? 2.147 -8.107 2.225 1.00 97.12 80 LYS A O 1
ATOM 622 N N . ARG A 1 81 ? 3.814 -9.062 1.052 1.00 97.44 81 ARG A N 1
ATOM 623 C CA . ARG A 1 81 ? 4.884 -8.762 2.025 1.00 97.44 81 ARG A CA 1
ATOM 624 C C . ARG A 1 81 ? 5.123 -7.262 2.146 1.00 97.44 81 ARG A C 1
ATOM 626 O O . ARG A 1 81 ? 5.238 -6.761 3.259 1.00 97.44 81 ARG A O 1
ATOM 633 N N . TRP A 1 82 ? 5.141 -6.565 1.012 1.00 97.44 82 TRP A N 1
ATOM 634 C CA . TRP A 1 82 ? 5.317 -5.120 0.959 1.00 97.44 82 TRP A CA 1
ATOM 635 C C . TRP A 1 82 ? 4.202 -4.385 1.706 1.00 97.44 82 TRP A C 1
ATOM 637 O O . TRP A 1 82 ? 4.481 -3.612 2.618 1.00 97.44 82 TRP A O 1
ATOM 647 N N . TYR A 1 83 ? 2.939 -4.681 1.394 1.00 96.88 83 TYR A N 1
ATOM 648 C CA . TYR A 1 83 ? 1.799 -4.066 2.079 1.00 96.88 83 TYR A CA 1
ATOM 649 C C . TYR A 1 83 ? 1.753 -4.418 3.570 1.00 96.88 83 TYR A C 1
ATOM 651 O O . TYR A 1 83 ? 1.504 -3.538 4.389 1.00 96.88 83 TYR A O 1
ATOM 659 N N . ASN A 1 84 ? 2.051 -5.666 3.945 1.00 95.88 84 ASN A N 1
ATOM 660 C CA . ASN A 1 84 ? 2.135 -6.037 5.357 1.00 95.88 84 ASN A CA 1
ATOM 661 C C . ASN A 1 84 ? 3.216 -5.231 6.093 1.00 95.88 84 ASN A C 1
ATOM 663 O O . ASN A 1 84 ? 2.971 -4.740 7.185 1.00 95.88 84 ASN A O 1
ATOM 667 N N . TYR A 1 85 ? 4.392 -5.050 5.486 1.00 96.69 85 TYR A N 1
ATOM 668 C CA . TYR A 1 85 ? 5.450 -4.236 6.079 1.00 96.69 85 TYR A CA 1
ATOM 669 C C . TYR A 1 85 ? 5.045 -2.767 6.201 1.00 96.69 85 TYR A C 1
ATOM 671 O O . TYR A 1 85 ? 5.288 -2.157 7.232 1.00 96.69 85 TYR A O 1
ATOM 679 N N . MET A 1 86 ? 4.442 -2.183 5.164 1.00 95.69 86 MET A N 1
ATOM 680 C CA . MET A 1 86 ? 4.128 -0.751 5.117 1.00 95.69 86 MET A CA 1
ATOM 681 C C . MET A 1 86 ? 3.047 -0.321 6.118 1.00 95.69 86 MET A C 1
ATOM 683 O O . MET A 1 86 ? 3.059 0.831 6.547 1.00 95.69 86 MET A O 1
ATOM 687 N N . TYR A 1 87 ? 2.138 -1.223 6.495 1.00 96.06 87 TYR A N 1
ATOM 688 C CA . TYR A 1 87 ? 0.967 -0.907 7.320 1.00 96.06 87 TYR A CA 1
ATOM 689 C C . TYR A 1 87 ? 0.898 -1.725 8.621 1.00 96.06 87 TYR A C 1
ATOM 691 O O . TYR A 1 87 ? -0.186 -1.933 9.162 1.00 96.06 87 TYR A O 1
ATOM 699 N N . ASP A 1 88 ? 2.036 -2.198 9.133 1.00 96.50 88 ASP A N 1
ATOM 700 C CA . ASP A 1 88 ? 2.105 -2.856 10.439 1.00 96.50 88 ASP A CA 1
ATOM 701 C C . ASP A 1 88 ? 3.211 -2.233 11.319 1.00 96.50 88 ASP A C 1
ATOM 703 O O . ASP A 1 88 ? 4.402 -2.448 11.056 1.00 96.50 88 ASP A O 1
ATOM 707 N N . PRO A 1 89 ? 2.851 -1.478 12.381 1.00 95.81 89 PRO A N 1
ATOM 708 C CA . PRO A 1 89 ? 3.822 -0.859 13.280 1.00 95.81 89 PRO A CA 1
ATOM 709 C C . PRO A 1 89 ? 4.661 -1.882 14.038 1.00 95.81 89 PRO A C 1
ATOM 711 O O . PRO A 1 89 ? 5.791 -1.575 14.407 1.00 95.81 89 PRO A O 1
ATOM 714 N N . VAL A 1 90 ? 4.146 -3.094 14.258 1.00 94.00 90 VAL A N 1
ATOM 715 C CA . VAL A 1 90 ? 4.895 -4.170 14.921 1.00 94.00 90 VAL A CA 1
ATOM 716 C C . VAL A 1 90 ? 6.071 -4.613 14.050 1.00 94.00 90 VAL A C 1
ATOM 718 O O . VAL A 1 90 ? 7.095 -5.052 14.566 1.00 94.00 90 VAL A O 1
ATOM 721 N N . VAL A 1 91 ? 5.941 -4.475 12.727 1.00 93.44 91 VAL A N 1
ATOM 722 C CA . VAL A 1 91 ? 6.958 -4.907 11.766 1.00 93.44 91 VAL A CA 1
ATOM 723 C C . VAL A 1 91 ? 7.948 -3.788 11.442 1.00 93.44 91 VAL A C 1
ATOM 725 O O . VAL A 1 91 ? 9.139 -4.065 11.314 1.00 93.44 91 VAL A O 1
ATOM 728 N N . ASN A 1 92 ? 7.483 -2.543 11.283 1.00 92.62 92 ASN A N 1
ATOM 729 C CA . ASN A 1 92 ? 8.329 -1.450 10.791 1.00 92.62 92 ASN A CA 1
ATOM 730 C C . ASN A 1 92 ? 8.536 -0.283 11.774 1.00 92.62 92 ASN A C 1
ATOM 732 O O . ASN A 1 92 ? 9.443 0.513 11.562 1.00 92.62 92 ASN A O 1
ATOM 736 N N . GLY A 1 93 ? 7.718 -0.149 12.823 1.00 94.44 93 GLY A N 1
ATOM 737 C CA . GLY A 1 93 ? 7.757 0.975 13.770 1.00 94.44 93 GLY A CA 1
ATOM 738 C C . GLY A 1 93 ? 7.348 2.350 13.210 1.00 94.44 93 GLY A C 1
ATOM 739 O O . GLY A 1 93 ? 7.371 3.329 13.950 1.00 94.44 93 GLY A O 1
ATOM 740 N N . PHE A 1 94 ? 6.978 2.444 11.930 1.00 92.88 94 PHE A N 1
ATOM 741 C CA . PHE A 1 94 ? 6.623 3.687 11.230 1.00 92.88 94 PHE A CA 1
ATOM 742 C C . PHE A 1 94 ? 5.129 3.811 10.919 1.00 92.88 94 PHE A C 1
ATO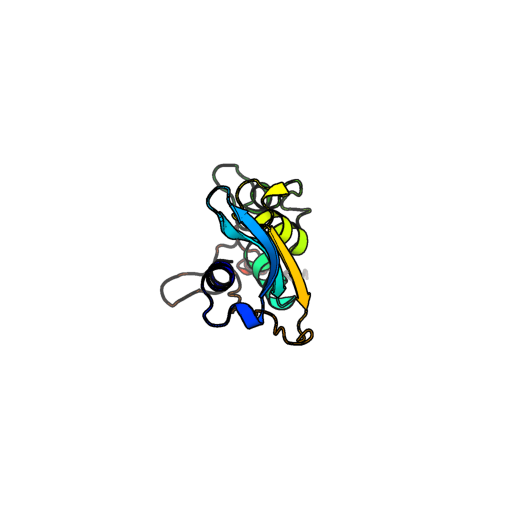M 744 O O . PHE A 1 94 ? 4.622 4.926 10.800 1.00 92.88 94 PHE A O 1
ATOM 751 N N . ALA A 1 95 ? 4.423 2.692 10.736 1.00 94.06 95 ALA A N 1
ATOM 752 C CA . ALA A 1 95 ? 2.993 2.724 10.459 1.00 94.06 95 ALA A CA 1
ATOM 753 C C . ALA A 1 95 ? 2.223 3.284 11.676 1.00 94.06 95 ALA A C 1
ATOM 755 O O . ALA A 1 95 ? 2.574 2.984 12.813 1.00 94.06 95 ALA A O 1
ATOM 756 N N . PRO A 1 96 ? 1.166 4.089 11.482 1.00 91.19 96 PRO A N 1
ATOM 757 C CA . PRO A 1 96 ? 0.443 4.702 12.600 1.00 91.19 96 PRO A CA 1
ATOM 758 C C . PRO A 1 96 ? -0.485 3.723 13.336 1.00 91.19 96 PRO A C 1
ATOM 760 O O . PRO A 1 96 ? -0.798 3.925 14.505 1.00 91.19 96 PRO A O 1
ATOM 763 N N . MET A 1 97 ? -0.956 2.685 12.643 1.00 94.25 97 MET A N 1
ATOM 764 C CA . MET A 1 97 ? -1.851 1.647 13.155 1.00 94.25 97 MET A CA 1
ATOM 765 C C . MET A 1 97 ? -1.687 0.377 12.316 1.00 94.25 97 MET A C 1
ATOM 767 O O . MET A 1 97 ? -1.126 0.431 11.220 1.00 94.25 97 MET A O 1
ATOM 771 N N . THR A 1 98 ? -2.192 -0.752 12.807 1.00 97.62 98 THR A N 1
ATOM 772 C CA . THR A 1 98 ? -2.116 -2.026 12.081 1.00 97.62 98 THR A CA 1
ATOM 773 C C . THR A 1 98 ? -3.234 -2.120 11.042 1.00 97.62 98 THR A C 1
ATOM 775 O O . THR A 1 98 ? -4.406 -1.996 11.390 1.00 97.62 98 THR A O 1
ATOM 778 N N . ALA A 1 99 ? -2.905 -2.404 9.780 1.00 97.81 99 ALA A N 1
ATOM 779 C CA . ALA A 1 99 ? -3.886 -2.737 8.749 1.00 97.81 99 ALA A CA 1
ATOM 780 C C . ALA A 1 99 ? -3.717 -4.184 8.264 1.00 97.81 99 ALA A C 1
ATOM 782 O O . ALA A 1 99 ? -2.644 -4.602 7.823 1.00 97.81 99 ALA A O 1
ATOM 783 N N . ARG A 1 100 ? -4.803 -4.959 8.313 1.00 98.00 100 ARG A N 1
ATOM 784 C CA . ARG A 1 100 ? -4.875 -6.335 7.810 1.00 98.00 100 ARG A CA 1
ATOM 785 C C . ARG A 1 100 ? -5.635 -6.358 6.491 1.00 98.00 100 ARG A C 1
ATOM 787 O O . ARG A 1 100 ? -6.814 -6.024 6.445 1.00 98.00 100 ARG A O 1
ATOM 794 N N . PHE A 1 101 ? -4.963 -6.752 5.417 1.00 97.81 101 PHE A N 1
ATOM 795 C CA . PHE A 1 101 ? -5.540 -6.714 4.076 1.00 97.81 101 PHE A CA 1
ATOM 796 C C . PHE A 1 101 ? -6.251 -8.016 3.711 1.00 97.81 101 PHE A C 1
ATOM 798 O O . PHE A 1 101 ? -5.679 -9.101 3.822 1.00 97.81 101 PHE A O 1
ATOM 805 N N . VAL A 1 102 ? -7.470 -7.881 3.198 1.00 98.12 102 VAL A N 1
ATOM 806 C CA . VAL A 1 102 ? -8.204 -8.912 2.467 1.00 98.12 102 VAL A CA 1
ATOM 807 C C . VAL A 1 102 ? -8.156 -8.528 0.995 1.00 98.12 102 VAL A C 1
ATOM 809 O O . VAL A 1 102 ? -8.737 -7.520 0.589 1.00 98.12 102 VAL A O 1
ATOM 812 N N . TYR A 1 103 ? -7.430 -9.314 0.202 1.00 97.62 103 TYR A N 1
ATOM 813 C CA . TYR A 1 103 ? -7.315 -9.069 -1.230 1.00 97.62 103 TYR A CA 1
ATOM 814 C C . TYR A 1 103 ? -8.378 -9.861 -1.985 1.00 97.62 103 TYR A C 1
ATOM 816 O O . TYR A 1 103 ? -8.392 -11.086 -1.914 1.00 97.62 103 TYR A O 1
ATOM 824 N N . THR A 1 104 ? -9.278 -9.163 -2.669 1.00 96.69 104 THR A N 1
ATOM 825 C CA . THR A 1 104 ? -10.402 -9.752 -3.407 1.00 96.69 104 THR A CA 1
ATOM 826 C C . THR A 1 104 ? -10.871 -8.785 -4.486 1.00 96.69 104 THR A C 1
ATOM 828 O O . THR A 1 104 ? -10.872 -7.573 -4.278 1.00 96.69 104 THR A O 1
ATOM 831 N N . ASN A 1 105 ? -11.262 -9.301 -5.649 1.00 95.44 105 ASN A N 1
ATOM 832 C CA . ASN A 1 105 ? -11.856 -8.473 -6.701 1.00 95.44 105 ASN A CA 1
ATOM 833 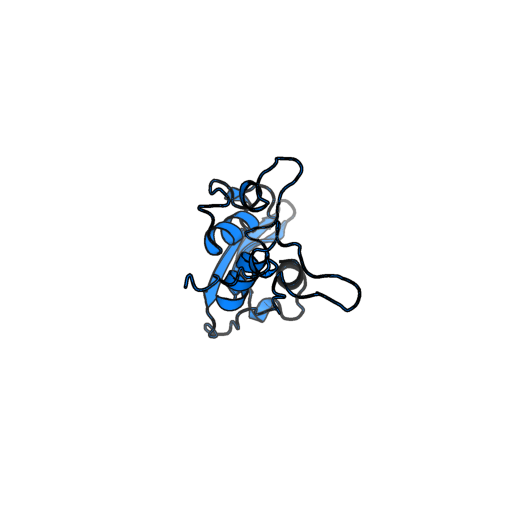C C . ASN A 1 105 ? -13.378 -8.340 -6.540 1.00 95.44 105 ASN A C 1
ATOM 835 O O . ASN A 1 105 ? -13.964 -7.405 -7.080 1.00 95.44 105 ASN A O 1
ATOM 839 N N . ASP A 1 106 ? -13.991 -9.231 -5.761 1.00 96.44 106 ASP A N 1
ATOM 840 C CA . ASP A 1 106 ? -15.426 -9.260 -5.506 1.00 96.44 106 ASP A CA 1
ATOM 841 C C . ASP A 1 106 ? -15.756 -8.687 -4.116 1.00 96.44 106 ASP A C 1
ATOM 843 O O . ASP A 1 106 ? -14.928 -8.786 -3.198 1.00 96.44 106 ASP A O 1
ATOM 847 N N . PRO A 1 107 ? -16.952 -8.096 -3.928 1.00 96.88 107 PRO A N 1
ATOM 848 C CA . PRO A 1 107 ? -17.431 -7.684 -2.614 1.00 96.88 107 PRO A CA 1
ATOM 849 C C . PRO A 1 107 ? -17.461 -8.837 -1.606 1.00 96.88 107 PRO A C 1
ATOM 851 O O . PRO A 1 107 ? -17.785 -9.972 -1.950 1.00 96.88 107 PRO A O 1
ATOM 854 N N . VAL A 1 108 ? -17.175 -8.522 -0.343 1.00 96.75 108 VAL A N 1
ATOM 855 C CA . VAL A 1 108 ? -17.291 -9.453 0.788 1.00 96.75 108 VAL A CA 1
ATOM 856 C C . VAL A 1 108 ? -18.290 -8.855 1.767 1.00 96.75 108 VAL A C 1
ATOM 858 O O . VAL A 1 108 ? -18.040 -7.801 2.353 1.00 96.75 108 VAL A O 1
ATOM 861 N N . ASP A 1 109 ? -19.442 -9.504 1.922 1.00 95.75 109 ASP A N 1
ATOM 862 C CA . ASP A 1 109 ? -20.587 -8.982 2.671 1.00 95.75 109 ASP A CA 1
ATOM 863 C C . ASP A 1 109 ? -20.983 -7.568 2.203 1.00 95.75 109 ASP A C 1
ATOM 865 O O . ASP A 1 109 ? -21.376 -7.359 1.056 1.00 95.75 109 ASP A O 1
ATOM 869 N N . ARG A 1 110 ? -20.872 -6.576 3.094 1.00 96.00 110 ARG A N 1
ATOM 870 C CA . ARG A 1 110 ? -21.139 -5.163 2.799 1.00 96.00 110 ARG A CA 1
ATOM 871 C C . ARG A 1 110 ? -19.914 -4.409 2.278 1.00 96.00 110 ARG A C 1
ATOM 873 O O . ARG A 1 110 ? -20.034 -3.231 1.944 1.00 96.00 110 ARG A O 1
ATOM 880 N N . PHE A 1 111 ? -18.737 -5.034 2.301 1.00 98.31 111 PHE A N 1
ATOM 881 C CA . PHE A 1 111 ? -17.485 -4.377 1.967 1.00 98.31 111 PHE A CA 1
ATOM 882 C C . PHE A 1 111 ? -17.203 -4.500 0.476 1.00 98.31 111 PHE A C 1
ATOM 884 O O . PHE A 1 111 ? -17.143 -5.595 -0.079 1.00 98.31 111 PHE A O 1
ATOM 891 N N . ILE A 1 112 ? -17.004 -3.357 -0.173 1.00 98.31 112 ILE A N 1
ATOM 892 C CA . ILE A 1 112 ? -16.636 -3.280 -1.585 1.00 98.31 112 ILE A CA 1
ATOM 893 C C . ILE A 1 112 ? -15.158 -2.891 -1.632 1.00 98.31 112 ILE A C 1
ATOM 895 O O . ILE A 1 112 ? -14.845 -1.779 -1.203 1.00 98.31 112 ILE A O 1
ATOM 899 N N . PRO A 1 113 ? -14.265 -3.752 -2.149 1.00 98.19 113 PRO A N 1
ATOM 900 C CA . PRO A 1 113 ? -12.831 -3.499 -2.171 1.00 98.19 113 PRO A CA 1
ATOM 901 C C . PRO A 1 113 ? -12.463 -2.152 -2.798 1.00 98.19 113 PRO A C 1
ATOM 903 O O . PRO A 1 113 ? -13.073 -1.703 -3.774 1.00 98.19 113 PRO A O 1
ATOM 906 N N . VAL A 1 114 ? -11.451 -1.494 -2.234 1.00 97.81 114 VAL A N 1
ATOM 907 C CA . VAL A 1 114 ? -10.889 -0.281 -2.830 1.00 97.81 114 VAL A CA 1
ATOM 908 C C . VAL A 1 114 ? -10.096 -0.656 -4.082 1.00 97.81 114 VAL A C 1
ATOM 910 O O . VAL A 1 114 ? -9.287 -1.588 -4.063 1.00 97.81 114 VAL A O 1
ATOM 913 N N . ASP A 1 115 ? -10.335 0.073 -5.173 1.00 96.94 115 ASP A N 1
ATOM 914 C CA . ASP A 1 115 ? -9.695 -0.172 -6.468 1.00 96.94 115 ASP A CA 1
ATOM 915 C C . ASP A 1 115 ? -9.248 1.130 -7.157 1.00 96.94 115 ASP A C 1
ATOM 917 O O . ASP A 1 115 ? -9.781 1.506 -8.206 1.00 96.94 115 ASP A O 1
ATOM 921 N N . PRO A 1 116 ? -8.301 1.886 -6.575 1.00 95.81 116 PRO A N 1
ATOM 922 C CA . PRO A 1 116 ? -7.866 3.138 -7.172 1.00 95.81 116 PRO A CA 1
ATOM 923 C C . PRO A 1 116 ? -7.193 2.901 -8.527 1.00 95.81 116 PRO A C 1
ATOM 925 O O . PRO A 1 116 ? -6.677 1.824 -8.834 1.00 95.81 116 PRO A O 1
ATOM 928 N N . ARG A 1 117 ? -7.119 3.942 -9.357 1.00 94.38 117 ARG A N 1
ATOM 929 C CA . ARG A 1 117 ? -6.386 3.851 -10.624 1.00 94.38 117 ARG A CA 1
ATOM 930 C C . ARG A 1 117 ? -4.899 3.580 -10.359 1.00 94.38 117 ARG A C 1
ATOM 932 O O . ARG A 1 117 ? -4.250 4.310 -9.606 1.00 94.38 117 ARG A O 1
ATOM 939 N N . VAL A 1 118 ? -4.360 2.560 -11.027 1.00 95.62 118 VAL A N 1
ATOM 940 C CA . VAL A 1 118 ? -2.916 2.312 -11.141 1.00 95.62 118 VAL A CA 1
ATOM 941 C C . VAL A 1 118 ? -2.413 2.991 -12.409 1.00 95.62 118 VAL A C 1
ATOM 943 O O . VAL A 1 118 ? -3.014 2.840 -13.472 1.00 95.62 118 VAL A O 1
ATOM 946 N N . ILE A 1 119 ? -1.311 3.726 -12.295 1.00 95.56 119 ILE A N 1
ATOM 947 C CA . ILE A 1 119 ? -0.596 4.292 -13.438 1.00 95.56 119 ILE A CA 1
ATOM 948 C C . ILE A 1 119 ? 0.629 3.401 -13.675 1.00 95.56 119 ILE A C 1
ATOM 950 O O . ILE A 1 119 ? 1.455 3.283 -12.767 1.00 95.56 119 ILE A O 1
ATOM 954 N N . PRO A 1 120 ? 0.732 2.724 -14.833 1.00 95.75 120 PRO A N 1
ATOM 955 C CA . PRO A 1 120 ? 1.909 1.933 -15.172 1.00 95.75 120 PRO A CA 1
ATOM 956 C C . PRO A 1 120 ? 3.171 2.799 -15.177 1.00 95.75 120 PRO A C 1
ATOM 958 O O . PRO A 1 120 ? 3.127 3.948 -15.606 1.00 95.75 120 PRO A O 1
ATOM 961 N N . CYS A 1 121 ? 4.310 2.246 -14.759 1.00 96.81 121 CYS A N 1
ATOM 962 C CA . CYS A 1 121 ? 5.551 3.022 -14.652 1.00 96.81 121 CYS A CA 1
ATOM 963 C C . CYS A 1 121 ? 6.074 3.551 -16.001 1.00 96.81 121 CYS A C 1
ATOM 965 O O . CYS A 1 121 ? 6.797 4.541 -16.043 1.00 96.81 121 CYS A O 1
ATOM 967 N N . ASN A 1 122 ? 5.670 2.933 -17.112 1.00 96.75 122 ASN A N 1
ATOM 968 C CA . ASN A 1 122 ? 5.999 3.372 -18.468 1.00 96.75 122 ASN A CA 1
ATOM 969 C C . ASN A 1 122 ? 4.967 4.343 -19.068 1.00 96.75 122 ASN A C 1
ATOM 971 O O . ASN A 1 122 ? 4.987 4.592 -20.270 1.00 96.75 122 ASN A O 1
ATOM 975 N N . SER A 1 123 ? 4.058 4.879 -18.251 1.00 96.44 123 SER A N 1
ATOM 976 C CA . SER A 1 123 ? 3.058 5.870 -18.648 1.00 96.44 123 SER A CA 1
ATOM 977 C C . SER A 1 123 ? 3.232 7.170 -17.864 1.00 96.44 123 SER A C 1
ATOM 979 O O . SER A 1 123 ? 3.613 7.156 -16.695 1.00 96.44 123 SER A O 1
ATOM 981 N N . SER A 1 124 ? 2.920 8.294 -18.504 1.00 95.25 124 SER A N 1
ATOM 982 C CA . SER A 1 124 ? 2.882 9.606 -17.857 1.00 95.25 124 SER A CA 1
ATOM 983 C C . SER A 1 124 ? 1.697 9.730 -16.901 1.00 95.25 124 SER A C 1
ATOM 985 O O . SER A 1 124 ? 0.609 9.211 -17.168 1.00 95.25 124 SER A O 1
ATOM 987 N N . VAL A 1 125 ? 1.907 10.435 -15.788 1.00 92.94 125 VAL A N 1
ATOM 988 C CA . VAL A 1 125 ? 0.845 10.740 -14.814 1.00 92.94 125 VAL A CA 1
ATOM 989 C C . VAL A 1 125 ? -0.046 11.883 -15.310 1.00 92.94 125 VAL A C 1
ATOM 991 O O . VAL A 1 125 ? -1.258 11.845 -15.104 1.00 92.94 125 VAL A O 1
ATOM 994 N N . ASP A 1 126 ? 0.550 12.855 -15.999 1.00 93.12 126 ASP A N 1
ATOM 995 C CA . ASP A 1 126 ? -0.090 14.022 -16.605 1.00 93.12 126 ASP A CA 1
ATOM 996 C C . ASP A 1 126 ? 0.710 14.489 -17.840 1.00 93.12 126 ASP A C 1
ATOM 998 O O . ASP A 1 126 ? 1.690 13.856 -18.232 1.00 93.12 126 ASP A O 1
ATOM 1002 N N . GLU A 1 127 ? 0.286 15.583 -18.471 1.00 93.31 127 GLU A N 1
ATOM 1003 C CA . GLU A 1 127 ? 0.908 16.127 -19.689 1.00 93.31 127 GLU A CA 1
ATOM 1004 C C . GLU A 1 127 ? 2.325 16.687 -19.473 1.00 93.31 127 GLU A C 1
ATOM 1006 O O . GLU A 1 127 ? 3.070 16.864 -20.437 1.00 93.31 127 GLU A O 1
ATOM 1011 N N . PHE A 1 128 ? 2.716 16.955 -18.225 1.00 95.06 128 PHE A N 1
ATOM 1012 C CA . PHE A 1 128 ? 3.979 17.608 -17.875 1.00 95.06 128 PHE A CA 1
ATOM 1013 C C . PHE A 1 128 ? 4.996 16.640 -17.260 1.00 95.06 128 PHE A C 1
ATOM 1015 O O . PHE A 1 128 ? 6.188 16.943 -17.204 1.00 95.06 128 PHE A O 1
ATOM 1022 N N . THR A 1 129 ? 4.543 15.468 -16.818 1.00 94.75 129 THR A N 1
ATOM 1023 C CA . THR A 1 129 ? 5.357 14.478 -16.121 1.00 94.75 129 THR A CA 1
ATOM 1024 C C . THR A 1 129 ? 5.704 13.326 -17.064 1.00 94.75 129 THR A C 1
ATOM 1026 O O . THR A 1 129 ? 4.820 12.545 -17.436 1.00 94.75 129 THR A O 1
ATOM 1029 N N . PRO A 1 130 ? 6.980 13.161 -17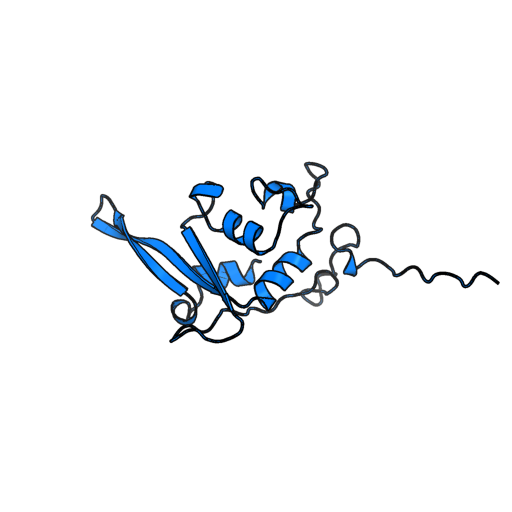.460 1.00 94.62 130 PRO A N 1
ATOM 1030 C CA . PRO A 1 130 ? 7.382 12.043 -18.305 1.00 94.62 130 PRO A CA 1
ATOM 1031 C C . PRO A 1 130 ? 7.253 10.698 -17.561 1.00 94.62 130 PRO A C 1
ATOM 1033 O O . PRO A 1 130 ? 7.264 10.670 -16.327 1.00 94.62 130 PRO A O 1
ATOM 1036 N N . PRO A 1 131 ? 7.167 9.569 -18.287 1.00 95.81 131 PRO A N 1
ATOM 1037 C CA . PRO A 1 131 ? 7.194 8.240 -17.682 1.00 95.81 131 PRO A CA 1
ATOM 1038 C C . PRO A 1 131 ? 8.495 7.961 -16.918 1.00 95.81 131 PRO A C 1
ATOM 1040 O O . PRO A 1 131 ? 9.517 8.619 -17.131 1.00 95.81 131 PRO A O 1
ATOM 1043 N N . CYS A 1 132 ? 8.493 6.927 -16.074 1.00 96.69 132 CYS A N 1
ATOM 1044 C CA . CYS A 1 132 ? 9.700 6.495 -15.373 1.00 96.69 132 CYS A CA 1
ATOM 1045 C C . CYS A 1 132 ? 10.783 6.018 -16.352 1.00 96.69 132 CYS A C 1
ATOM 1047 O O . CYS A 1 132 ? 10.496 5.458 -17.415 1.00 96.69 132 CYS A O 1
ATOM 1049 N N . THR A 1 133 ? 12.046 6.179 -15.954 1.00 96.31 133 THR A N 1
ATOM 1050 C CA . THR A 1 133 ? 13.200 5.726 -16.741 1.00 96.31 133 THR A CA 1
ATOM 1051 C C . THR A 1 133 ? 13.284 4.196 -16.810 1.00 96.31 133 THR A C 1
ATOM 1053 O O . THR A 1 133 ? 12.759 3.498 -15.945 1.00 96.31 133 THR A O 1
ATOM 1056 N N . CYS A 1 134 ? 14.003 3.659 -17.804 1.00 95.19 134 CYS A N 1
ATOM 1057 C CA . CYS A 1 134 ? 14.263 2.215 -17.927 1.00 95.19 134 CYS A CA 1
ATOM 1058 C C . CYS A 1 134 ? 14.937 1.618 -16.672 1.00 95.19 134 CYS A C 1
ATOM 1060 O O . CYS A 1 134 ? 14.626 0.499 -16.270 1.00 95.19 134 CYS A O 1
ATOM 1062 N N . THR A 1 135 ? 15.808 2.379 -16.000 1.00 93.75 135 THR A N 1
ATOM 1063 C CA . THR A 1 135 ? 16.480 1.937 -14.767 1.00 93.75 135 THR A CA 1
ATOM 1064 C C . THR A 1 135 ? 15.492 1.690 -13.627 1.00 93.75 135 THR A C 1
ATOM 1066 O O . THR A 1 135 ? 15.662 0.727 -12.876 1.00 93.75 135 THR A O 1
ATOM 1069 N N . ASP A 1 136 ? 14.455 2.524 -13.522 1.00 96.62 136 ASP A N 1
ATOM 1070 C CA . ASP A 1 136 ? 13.421 2.437 -12.484 1.00 96.62 136 ASP A CA 1
ATOM 1071 C C . ASP A 1 136 ? 12.201 1.605 -12.913 1.00 96.62 136 ASP A C 1
ATOM 1073 O O . ASP A 1 136 ? 11.399 1.188 -12.078 1.00 96.62 136 ASP A O 1
ATOM 1077 N N . CYS A 1 137 ? 12.058 1.346 -14.214 1.00 96.56 137 CYS A N 1
ATOM 1078 C CA . CYS A 1 137 ? 10.922 0.665 -14.816 1.00 96.56 137 CYS A CA 1
ATOM 1079 C C . CYS A 1 137 ? 11.356 -0.133 -16.050 1.00 96.56 137 CYS A C 1
ATOM 1081 O O . CYS A 1 137 ? 11.536 0.412 -17.137 1.00 96.56 137 CYS A O 1
ATOM 1083 N N . GLN A 1 138 ? 11.417 -1.460 -15.919 1.00 94.25 138 GLN A N 1
ATOM 1084 C CA . GLN A 1 138 ? 11.787 -2.342 -17.032 1.00 94.25 138 GLN A CA 1
ATOM 1085 C C . GLN A 1 138 ? 10.848 -2.203 -18.245 1.00 94.25 138 GLN A C 1
ATOM 1087 O O . GLN A 1 138 ? 11.269 -2.371 -19.387 1.00 94.25 138 GLN A O 1
ATOM 1092 N N . ALA A 1 139 ? 9.574 -1.872 -18.013 1.00 94.75 139 ALA A N 1
ATOM 1093 C CA . ALA A 1 139 ? 8.585 -1.678 -19.075 1.00 94.75 139 ALA A CA 1
ATOM 1094 C C . ALA A 1 139 ? 8.821 -0.405 -19.914 1.00 94.75 139 ALA A C 1
ATOM 1096 O O . ALA A 1 139 ? 8.209 -0.260 -20.971 1.00 94.75 139 ALA A O 1
ATOM 1097 N N . SER A 1 140 ? 9.696 0.500 -19.462 1.00 95.62 140 SER A N 1
ATOM 1098 C CA . SER A 1 140 ? 10.143 1.675 -20.221 1.00 95.62 140 SER A CA 1
ATOM 1099 C C . SER A 1 140 ? 11.371 1.386 -21.093 1.00 95.62 140 SER A C 1
ATOM 1101 O O . SER A 1 140 ? 11.832 2.265 -21.818 1.00 95.62 140 SER A O 1
ATOM 1103 N N . CYS A 1 141 ? 11.948 0.184 -21.015 1.00 94.25 141 CYS A N 1
ATOM 1104 C CA . CYS A 1 141 ? 13.141 -0.166 -21.775 1.00 94.25 141 CYS A CA 1
ATOM 1105 C C . CYS A 1 141 ? 12.807 -0.514 -23.237 1.00 94.25 141 CYS A C 1
ATOM 1107 O O . CYS A 1 141 ? 11.789 -1.158 -23.507 1.00 94.25 141 CYS A O 1
ATOM 1109 N N . PRO A 1 142 ? 13.679 -0.160 -24.198 1.00 89.88 142 PRO A N 1
ATOM 1110 C CA . PRO A 1 142 ? 13.506 -0.561 -25.588 1.00 89.88 142 PRO A CA 1
ATOM 1111 C C . PRO A 1 142 ? 13.603 -2.086 -25.733 1.00 89.88 142 PRO A C 1
ATOM 1113 O O . PRO A 1 142 ? 14.464 -2.735 -25.137 1.00 89.88 142 PRO A O 1
ATOM 1116 N N . THR A 1 143 ? 12.742 -2.672 -26.566 1.00 84.75 143 THR A N 1
ATOM 1117 C CA . THR A 1 143 ? 12.830 -4.094 -26.912 1.00 84.75 143 THR A CA 1
ATOM 1118 C C . THR A 1 143 ? 13.905 -4.299 -27.976 1.00 84.75 143 THR A C 1
ATOM 1120 O O . THR A 1 143 ? 13.808 -3.786 -29.091 1.00 84.75 143 THR A O 1
ATOM 1123 N N . MET A 1 144 ? 14.952 -5.062 -27.653 1.00 78.38 144 MET A N 1
ATOM 1124 C CA . MET A 1 144 ? 15.931 -5.463 -28.664 1.00 78.38 144 MET A CA 1
ATOM 1125 C C . MET A 1 144 ? 15.289 -6.478 -29.612 1.00 78.38 144 MET A C 1
ATOM 1127 O O . MET A 1 144 ? 14.997 -7.609 -29.221 1.00 78.38 144 MET A O 1
ATOM 1131 N N . LYS A 1 145 ? 15.078 -6.091 -30.874 1.00 75.06 145 LYS A N 1
ATOM 1132 C CA . LYS A 1 145 ? 14.742 -7.047 -31.933 1.00 75.06 145 LYS A CA 1
ATOM 1133 C C . LYS A 1 145 ? 15.963 -7.941 -32.150 1.00 75.06 145 LYS A C 1
ATOM 1135 O O . LYS A 1 145 ? 17.024 -7.444 -32.523 1.00 75.06 145 LYS A O 1
ATOM 1140 N N . ARG A 1 146 ? 15.834 -9.252 -31.911 1.00 68.00 146 ARG A N 1
ATOM 1141 C CA . ARG A 1 146 ? 16.840 -10.219 -32.374 1.00 68.00 146 ARG A CA 1
ATOM 1142 C C . ARG A 1 146 ? 16.923 -10.086 -33.893 1.00 68.00 146 ARG A C 1
ATOM 1144 O O . ARG A 1 146 ? 15.925 -10.317 -34.571 1.00 68.00 146 ARG A O 1
ATOM 1151 N N . PHE A 1 147 ? 18.085 -9.698 -34.411 1.00 68.75 147 PHE A N 1
ATOM 1152 C CA . PHE A 1 147 ? 18.350 -9.836 -35.838 1.00 68.75 147 PHE A CA 1
ATOM 1153 C C . PHE A 1 147 ? 18.256 -11.327 -36.191 1.00 68.75 147 PHE A C 1
ATOM 1155 O O . PHE A 1 147 ? 18.860 -12.140 -35.481 1.00 68.75 147 PHE A O 1
ATOM 1162 N N . PRO A 1 148 ? 17.484 -11.718 -37.222 1.00 69.19 148 PRO A N 1
ATOM 1163 C CA . PRO A 1 148 ? 17.562 -13.075 -37.731 1.00 69.19 148 PRO A CA 1
ATOM 1164 C C . PRO A 1 148 ? 18.976 -13.260 -38.284 1.00 69.19 148 PRO A C 1
ATOM 1166 O O . PRO A 1 148 ? 19.383 -12.552 -39.202 1.00 69.19 148 PRO A O 1
ATOM 1169 N N . TYR A 1 149 ? 19.742 -14.161 -37.671 1.00 66.69 149 TYR A N 1
ATOM 1170 C CA . TYR A 1 149 ? 20.982 -14.643 -38.263 1.00 66.69 149 TYR A CA 1
ATOM 1171 C C . TYR A 1 149 ? 20.603 -15.374 -39.557 1.00 66.69 149 TYR A C 1
ATOM 1173 O O . TYR A 1 149 ? 19.901 -16.384 -39.500 1.00 66.69 149 TYR A O 1
ATOM 1181 N N . SER A 1 150 ? 20.990 -14.801 -40.699 1.00 54.91 150 SER A N 1
ATOM 1182 C CA . SER A 1 150 ? 21.063 -15.479 -41.998 1.00 54.91 150 SER A CA 1
ATOM 1183 C C . SER A 1 150 ? 22.302 -16.356 -42.058 1.00 54.91 150 SER A C 1
ATOM 1185 O O . SER A 1 150 ? 23.369 -15.815 -41.679 1.00 54.91 150 SER A O 1
#

pLDDT: mean 94.48, std 6.34, range [54.91, 98.56]

Foldseek 3Di:
DVVVVCLCPPNPVNVQFKDQPDWDADPVRDIDGAEMEGEAAPVQLQLQCQQFLQAADVVVRAGPCCVQQQPAGSVRRDSQSNVQSNQDCVRPVPHPHHYHYDHDCDDDDSHHHDDDDRDHQCDAPDPVGHHHDCSRHVVVDDDDDPDPDD

Radius of gyration: 18.65 Å; chains: 1; bounding box: 44×33×71 Å

Sequence (150 aa):
MINFICDFACAKDQSRFMNATRVQVSKTGVAYVEEVQVYMTERYMQGSFDACKHVSFPAKGTRAMDALCGPWNAVTCTPKRWYNYMYDPVVNGFAPMTARFVYTNDPVDRFIPVDPRVIPCNSSVDEFTPPCTCTDCQASCPTMKRFPYS

Organism: NCBI:txid428564

InterPro domains:
  IPR032190 Niemann-Pick C1, N-terminal [PF16414] (1-146)

Secondary structure (DSSP, 8-state):
-HHHHHHHHH-TTGGGTEEEEEEEE-TTS-EEEEEEEEEE-HHHHHHHHHTTTT-EEGGGTEETHHHHSTTS-TTT--HHHHHHHHT-HHHHS--SSEEEEEE-SS-BTTB--B-PPPPPTTS-SSSSSPPPPTTT-GGGSPP-PPP---